Protein AF-A0A7C5CE13-F1 (afdb_monomer_lite)

Foldseek 3Di:
DDDPDDDDDDDPPDDDCVPPVV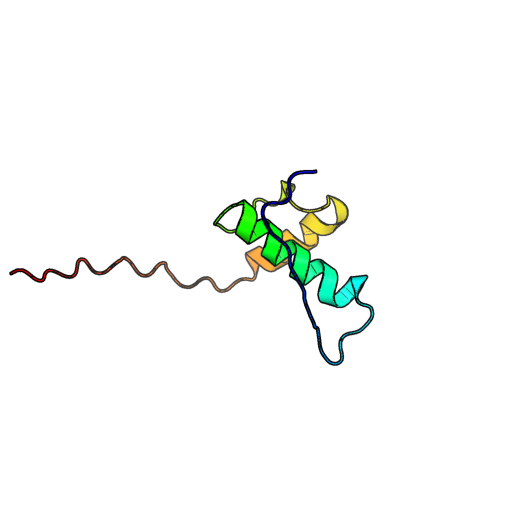VVRLQVVQCVVVVHRHDLVSDDPVCSVVVVVVVVPDPDDDPPDPPPDDDDD

Structure (mmCIF, N/CA/C/O backbone):
data_AF-A0A7C5CE13-F1
#
_entry.id   AF-A0A7C5CE13-F1
#
loop_
_atom_site.group_PDB
_atom_site.id
_atom_site.type_symbol
_atom_site.label_atom_id
_atom_site.label_alt_id
_atom_site.label_comp_id
_atom_site.label_asym_id
_atom_site.label_entity_id
_atom_site.label_seq_id
_atom_site.pdbx_PDB_ins_code
_atom_site.Cartn_x
_atom_site.Cartn_y
_atom_site.Cartn_z
_atom_site.occupancy
_atom_site.B_iso_or_equiv
_atom_site.auth_seq_id
_atom_site.auth_comp_id
_atom_site.auth_asym_id
_atom_site.auth_atom_id
_atom_site.pdbx_PDB_model_num
ATOM 1 N N . ASP A 1 1 ? -3.710 -19.418 0.937 1.00 80.06 1 ASP A N 1
ATOM 2 C CA . ASP A 1 1 ? -4.466 -20.191 -0.075 1.00 80.06 1 ASP A CA 1
ATOM 3 C C . ASP A 1 1 ? -5.980 -19.931 -0.109 1.00 80.06 1 ASP A C 1
ATOM 5 O O . ASP A 1 1 ? -6.658 -20.538 -0.921 1.00 80.06 1 ASP A O 1
ATOM 9 N N . ALA A 1 2 ? -6.526 -18.985 0.676 1.00 93.88 2 ALA A N 1
ATOM 10 C CA . ALA A 1 2 ? -7.939 -18.574 0.602 1.00 93.88 2 ALA A CA 1
ATOM 11 C C . ALA A 1 2 ? -8.067 -17.043 0.414 1.00 93.88 2 ALA A C 1
ATOM 13 O O . ALA A 1 2 ? -8.334 -16.321 1.379 1.00 93.88 2 ALA A O 1
ATOM 14 N N . PRO A 1 3 ? -7.782 -16.507 -0.788 1.00 93.12 3 PRO A N 1
ATOM 15 C CA . PRO A 1 3 ? -7.805 -15.065 -1.019 1.00 93.12 3 PRO A CA 1
ATOM 16 C C . PRO A 1 3 ? -9.239 -14.518 -0.974 1.00 93.12 3 PRO A C 1
ATOM 18 O O . PRO A 1 3 ? -10.122 -15.014 -1.665 1.00 93.12 3 PRO A O 1
ATOM 21 N N . LYS A 1 4 ? -9.462 -13.464 -0.179 1.00 95.69 4 LYS A N 1
ATOM 22 C CA . LYS A 1 4 ? -10.756 -12.756 -0.106 1.00 95.69 4 LYS A CA 1
ATOM 23 C C . LYS A 1 4 ? -10.941 -11.715 -1.211 1.00 95.69 4 LYS A C 1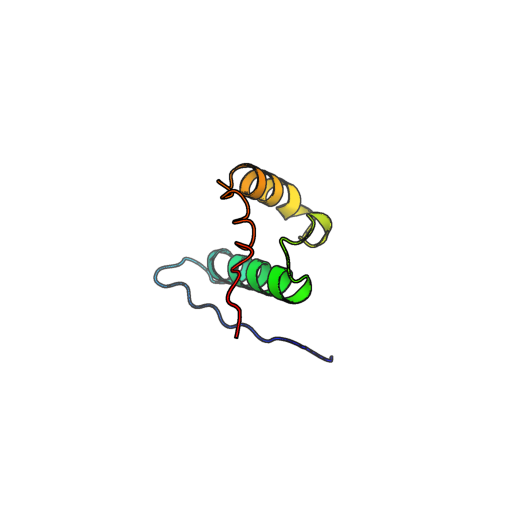
ATOM 25 O O . LYS A 1 4 ? -12.069 -11.411 -1.579 1.00 95.69 4 LYS A O 1
ATOM 30 N N . TYR A 1 5 ? -9.840 -11.160 -1.713 1.00 96.38 5 TYR A N 1
ATOM 31 C CA . TYR A 1 5 ? -9.832 -10.072 -2.686 1.00 96.38 5 TYR A CA 1
ATOM 32 C C . TYR A 1 5 ? -8.780 -10.330 -3.764 1.00 96.38 5 TYR A C 1
ATOM 34 O O . TYR A 1 5 ? -7.726 -10.907 -3.486 1.00 96.38 5 TYR A O 1
ATOM 42 N N . ALA A 1 6 ? -9.057 -9.846 -4.971 1.00 97.25 6 ALA A N 1
ATOM 43 C CA . ALA A 1 6 ? -8.107 -9.728 -6.069 1.00 97.25 6 ALA A CA 1
ATOM 44 C C . ALA A 1 6 ? -8.115 -8.277 -6.566 1.00 97.25 6 ALA A C 1
ATOM 46 O O . ALA A 1 6 ? -9.159 -7.626 -6.551 1.00 97.25 6 ALA A O 1
ATOM 47 N N . VAL A 1 7 ? -6.960 -7.768 -6.999 1.00 96.81 7 VAL A N 1
ATOM 48 C CA . VAL A 1 7 ? -6.811 -6.388 -7.477 1.00 96.81 7 VAL A CA 1
ATOM 49 C C . VAL A 1 7 ? -6.047 -6.364 -8.797 1.00 96.81 7 VAL A C 1
ATOM 51 O O . VAL A 1 7 ? -5.071 -7.092 -8.969 1.00 96.81 7 VAL A O 1
ATOM 54 N N . SER A 1 8 ? -6.487 -5.506 -9.716 1.00 96.75 8 SER A N 1
ATOM 55 C CA . SER A 1 8 ? -5.748 -5.130 -10.921 1.00 96.75 8 SER A CA 1
ATOM 56 C C . SER A 1 8 ? -5.573 -3.617 -10.921 1.00 96.75 8 SER A C 1
ATOM 58 O O . SER A 1 8 ? -6.518 -2.887 -10.623 1.00 96.75 8 SER A O 1
ATOM 60 N N . VAL A 1 9 ? -4.362 -3.151 -11.217 1.00 95.75 9 VAL A N 1
ATOM 61 C CA . VAL A 1 9 ? -4.034 -1.725 -11.290 1.00 95.75 9 VAL A CA 1
ATOM 62 C C . VAL A 1 9 ? -3.334 -1.465 -12.610 1.00 95.75 9 VAL A C 1
ATOM 64 O O . VAL A 1 9 ? -2.287 -2.048 -12.889 1.00 95.75 9 VAL A O 1
ATOM 67 N N . VAL A 1 10 ? -3.901 -0.551 -13.391 1.00 94.00 10 VAL A N 1
ATOM 68 C CA . VAL A 1 10 ? -3.289 -0.016 -14.604 1.00 94.00 10 VAL A CA 1
ATOM 69 C C . VAL A 1 10 ? -2.882 1.420 -14.311 1.00 94.00 10 VAL A C 1
ATOM 71 O O . VAL A 1 10 ? -3.715 2.246 -13.950 1.00 94.00 10 VAL A O 1
ATOM 74 N N . ALA A 1 11 ? -1.588 1.699 -14.433 1.00 92.38 11 ALA A N 1
ATOM 75 C CA . ALA A 1 11 ? -1.050 3.049 -14.369 1.00 92.38 11 ALA A CA 1
ATOM 76 C C . ALA A 1 11 ? -0.574 3.429 -15.772 1.00 92.38 11 ALA A C 1
ATOM 78 O O . ALA A 1 11 ? 0.428 2.901 -16.257 1.00 92.38 11 ALA A O 1
ATOM 79 N N . GLU A 1 12 ? -1.309 4.314 -16.438 1.00 93.38 12 GLU A N 1
ATOM 80 C CA . GLU A 1 12 ? -0.932 4.795 -17.765 1.00 93.38 12 GLU A CA 1
ATOM 81 C C . GLU A 1 12 ? 0.303 5.688 -17.688 1.00 93.38 12 GLU A C 1
ATOM 83 O O . GLU A 1 12 ? 0.441 6.482 -16.758 1.00 93.38 12 GLU A O 1
ATOM 88 N N . HIS A 1 13 ? 1.204 5.555 -18.668 1.00 88.81 13 HIS A N 1
ATOM 89 C CA . HIS A 1 13 ? 2.461 6.316 -18.737 1.00 88.81 13 HIS A CA 1
ATOM 90 C C . HIS A 1 13 ? 3.332 6.202 -17.468 1.00 88.81 13 HIS A C 1
ATOM 92 O O . HIS A 1 13 ? 4.252 6.992 -17.256 1.00 88.81 13 HIS A O 1
ATOM 98 N N . GLY A 1 14 ? 3.049 5.216 -16.611 1.00 67.88 14 GLY A N 1
ATOM 99 C CA . GLY A 1 14 ? 3.834 4.917 -15.427 1.00 67.88 14 GLY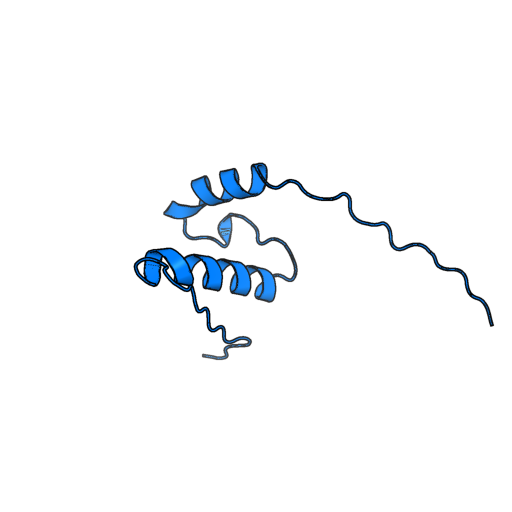 A CA 1
ATOM 100 C C . GLY A 1 14 ? 5.136 4.224 -15.810 1.00 67.88 14 GLY A C 1
ATOM 101 O O . GLY A 1 14 ? 5.194 3.477 -16.784 1.00 67.88 14 GLY A O 1
ATOM 102 N N . GLY A 1 15 ? 6.190 4.452 -15.026 1.00 80.25 15 GLY A N 1
ATOM 103 C CA . GLY A 1 15 ? 7.406 3.640 -15.097 1.00 80.25 15 GLY A CA 1
ATOM 104 C C . GLY A 1 15 ? 7.145 2.163 -14.749 1.00 80.25 15 GLY A C 1
ATOM 105 O O . GLY A 1 15 ? 6.016 1.680 -14.767 1.00 80.25 15 GLY A O 1
ATOM 106 N N . GLY A 1 16 ? 8.192 1.417 -14.385 1.00 87.94 16 GLY A N 1
ATOM 107 C CA . GLY A 1 16 ? 8.074 -0.019 -14.095 1.00 87.94 16 GLY A CA 1
ATOM 108 C C . GLY A 1 16 ? 6.954 -0.366 -13.099 1.00 87.94 16 GLY A C 1
ATOM 109 O O . GLY A 1 16 ? 6.768 0.315 -12.088 1.00 87.94 16 GLY A O 1
ATOM 110 N N . GLY A 1 17 ? 6.223 -1.457 -13.360 1.00 88.56 17 GLY A N 1
ATOM 111 C CA . GLY A 1 17 ? 5.044 -1.846 -12.573 1.00 88.56 17 GLY A CA 1
ATOM 112 C C . GLY A 1 17 ? 5.317 -2.041 -11.077 1.00 88.56 17 GLY A C 1
ATOM 113 O O . GLY A 1 17 ? 4.470 -1.713 -10.251 1.00 88.56 17 GLY A O 1
ATOM 114 N N . SER A 1 18 ? 6.521 -2.486 -10.707 1.00 90.62 18 SER A N 1
ATOM 115 C CA . SER A 1 18 ? 6.965 -2.605 -9.309 1.00 90.62 18 SER A CA 1
ATOM 116 C C . SER A 1 18 ? 7.123 -1.260 -8.591 1.00 90.62 18 SER A C 1
ATOM 118 O O . SER A 1 18 ? 7.022 -1.208 -7.367 1.00 90.62 18 SER A O 1
ATOM 120 N N . VAL A 1 19 ? 7.359 -0.181 -9.338 1.00 90.38 19 VAL A N 1
ATOM 121 C CA . VAL A 1 19 ? 7.562 1.176 -8.816 1.00 90.38 19 VAL A CA 1
ATOM 122 C C . VAL A 1 19 ? 6.246 1.946 -8.787 1.00 90.38 19 VAL A C 1
ATOM 124 O O . VAL A 1 19 ? 5.946 2.597 -7.790 1.00 90.38 19 VAL A O 1
ATOM 127 N N . ALA A 1 20 ? 5.458 1.869 -9.861 1.00 92.31 20 ALA A N 1
ATOM 128 C CA . ALA A 1 20 ? 4.222 2.637 -9.992 1.00 92.31 20 ALA A CA 1
ATOM 129 C C . ALA A 1 20 ? 2.993 1.872 -9.474 1.00 92.31 20 ALA A C 1
ATOM 131 O O . ALA A 1 20 ? 2.352 2.297 -8.515 1.00 92.31 20 ALA A O 1
ATOM 132 N N . ALA A 1 21 ? 2.665 0.730 -10.084 1.00 95.12 21 ALA A N 1
ATOM 133 C CA . ALA A 1 21 ? 1.405 0.028 -9.836 1.00 95.12 21 ALA A CA 1
ATOM 134 C C . ALA A 1 21 ? 1.404 -0.782 -8.528 1.00 95.12 21 ALA A C 1
ATOM 136 O O . ALA A 1 21 ? 0.412 -0.782 -7.799 1.00 95.12 21 ALA A O 1
ATOM 137 N N . ALA A 1 22 ? 2.510 -1.453 -8.193 1.00 94.44 22 ALA A N 1
ATOM 138 C CA . ALA A 1 22 ? 2.566 -2.347 -7.036 1.00 94.44 22 ALA A CA 1
ATOM 139 C C . ALA A 1 22 ? 2.343 -1.632 -5.685 1.00 94.44 22 ALA A C 1
ATOM 141 O O . ALA A 1 22 ? 1.580 -2.158 -4.868 1.00 94.44 22 ALA A O 1
ATOM 142 N N . PRO A 1 23 ? 2.912 -0.435 -5.419 1.00 93.38 23 PRO A N 1
ATOM 143 C CA . PRO A 1 23 ? 2.602 0.299 -4.192 1.00 93.38 23 PRO A CA 1
ATOM 144 C C . PRO A 1 23 ? 1.129 0.711 -4.092 1.00 93.38 23 PRO A C 1
ATOM 146 O O . PRO A 1 23 ? 0.567 0.655 -3.002 1.00 93.38 23 PRO A O 1
ATOM 149 N N . ILE A 1 24 ? 0.493 1.059 -5.217 1.00 94.00 24 ILE A N 1
ATOM 150 C CA . ILE A 1 24 ? -0.933 1.419 -5.268 1.00 94.00 24 ILE A CA 1
ATOM 151 C C . ILE A 1 24 ? -1.796 0.198 -4.938 1.00 94.00 24 ILE A C 1
ATOM 153 O O . ILE A 1 24 ? -2.642 0.262 -4.048 1.00 94.00 24 ILE A O 1
ATOM 157 N N . ALA A 1 25 ? -1.544 -0.932 -5.605 1.00 97.00 25 ALA A N 1
ATOM 158 C CA . ALA A 1 25 ? -2.250 -2.185 -5.348 1.00 97.00 25 ALA A CA 1
ATOM 159 C C . ALA A 1 25 ? -2.133 -2.611 -3.877 1.00 97.00 25 ALA A C 1
ATOM 161 O O . ALA A 1 25 ? -3.125 -2.999 -3.264 1.00 97.00 25 ALA A O 1
ATOM 162 N N . ARG A 1 26 ? -0.938 -2.489 -3.284 1.00 96.12 26 ARG A N 1
ATOM 163 C CA . ARG A 1 26 ? -0.722 -2.767 -1.859 1.00 96.12 26 ARG A CA 1
ATOM 164 C C . ARG A 1 26 ? -1.587 -1.875 -0.970 1.00 96.12 26 ARG A C 1
ATOM 166 O O . ARG A 1 26 ? -2.232 -2.396 -0.065 1.00 96.12 26 ARG A O 1
ATOM 173 N N . ASP A 1 27 ? -1.578 -0.563 -1.193 1.00 95.19 27 ASP A N 1
ATOM 174 C CA . ASP A 1 27 ? -2.295 0.386 -0.334 1.00 95.19 27 ASP A CA 1
ATOM 175 C C . ASP A 1 27 ? -3.817 0.150 -0.401 1.00 95.19 27 ASP A C 1
ATOM 177 O O . ASP A 1 27 ? -4.468 0.098 0.643 1.00 95.19 27 ASP A O 1
ATOM 181 N N . ILE A 1 28 ? -4.360 -0.105 -1.601 1.00 96.44 28 ILE A N 1
ATOM 182 C CA . ILE A 1 28 ? -5.772 -0.481 -1.806 1.00 96.44 28 ILE A CA 1
ATOM 183 C C . ILE A 1 28 ? -6.109 -1.767 -1.048 1.00 96.44 28 ILE A C 1
ATOM 185 O O . ILE A 1 28 ? -7.094 -1.820 -0.314 1.00 96.44 28 ILE A O 1
ATOM 189 N N . MET A 1 29 ? -5.290 -2.806 -1.208 1.00 97.50 29 MET A N 1
ATOM 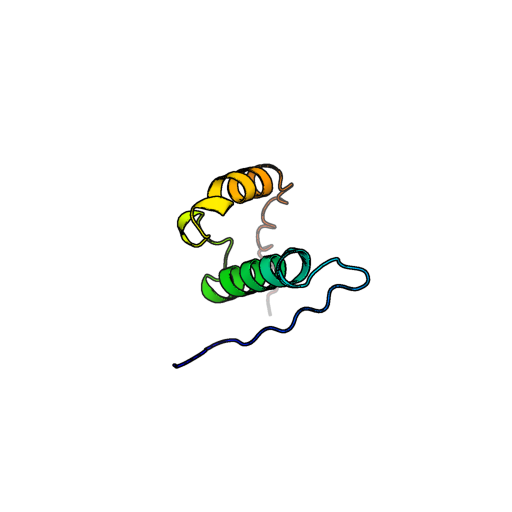190 C CA . MET A 1 29 ? -5.543 -4.106 -0.588 1.00 97.50 29 MET A CA 1
ATOM 191 C C . MET A 1 29 ? -5.452 -4.045 0.935 1.00 97.50 29 MET A C 1
ATOM 193 O O . MET A 1 29 ? -6.280 -4.646 1.615 1.00 97.50 29 MET A O 1
ATOM 197 N N . LEU A 1 30 ? -4.481 -3.311 1.486 1.00 96.38 30 LEU A N 1
ATOM 198 C CA . LEU A 1 30 ? -4.376 -3.117 2.931 1.00 96.38 30 LEU A CA 1
ATOM 199 C C . LEU A 1 30 ? -5.598 -2.381 3.477 1.00 96.38 30 LEU A C 1
ATOM 201 O O . LEU A 1 30 ? -6.168 -2.828 4.466 1.00 96.38 30 LEU A O 1
ATOM 205 N N . PHE A 1 31 ? -6.049 -1.318 2.813 1.00 95.69 31 PHE A N 1
ATOM 206 C CA . PHE A 1 31 ? -7.272 -0.633 3.226 1.00 95.69 31 PHE A CA 1
ATOM 207 C C . PHE A 1 31 ? -8.489 -1.567 3.158 1.00 95.69 31 PHE A C 1
ATOM 209 O O . PHE A 1 31 ? -9.256 -1.643 4.109 1.00 95.69 31 PHE A O 1
ATOM 216 N N . ALA A 1 32 ? -8.645 -2.338 2.078 1.00 96.56 32 ALA A N 1
ATOM 217 C CA . ALA A 1 32 ? -9.757 -3.279 1.927 1.00 96.56 32 ALA A CA 1
ATOM 218 C C . ALA A 1 32 ? -9.761 -4.384 2.999 1.00 96.56 32 ALA A C 1
ATOM 220 O O . ALA A 1 32 ? -10.823 -4.811 3.444 1.00 96.56 32 ALA A O 1
ATOM 221 N N . LEU A 1 33 ? -8.582 -4.842 3.429 1.00 94.88 33 LEU A N 1
ATOM 222 C CA . LEU A 1 33 ? -8.448 -5.858 4.475 1.00 94.88 33 LEU A CA 1
ATOM 223 C C . LEU A 1 33 ? -8.718 -5.312 5.883 1.00 94.88 33 LEU A C 1
ATOM 225 O O . LEU A 1 33 ? -9.228 -6.058 6.716 1.00 94.88 33 LEU A O 1
ATOM 229 N N . TYR A 1 34 ? -8.364 -4.052 6.151 1.00 94.81 34 TYR A N 1
ATOM 230 C CA . TYR A 1 34 ? -8.540 -3.422 7.465 1.00 94.81 34 TYR A CA 1
ATOM 231 C C . TYR A 1 34 ? -9.886 -2.696 7.614 1.00 94.81 34 TYR A C 1
ATOM 233 O O . TYR A 1 34 ? -10.382 -2.566 8.727 1.00 94.81 34 TYR A O 1
ATOM 241 N N . GLY A 1 35 ? -10.488 -2.237 6.515 1.00 93.81 35 GLY A N 1
ATOM 242 C CA . GLY A 1 35 ? -11.705 -1.417 6.512 1.00 93.81 35 GLY A CA 1
ATOM 243 C C . GLY A 1 35 ? -11.475 0.058 6.863 1.00 93.81 35 GLY A C 1
ATOM 244 O O . GLY A 1 35 ? -12.415 0.846 6.856 1.00 93.81 35 GLY A O 1
ATOM 245 N N . GLU A 1 36 ? -10.233 0.439 7.144 1.00 91.06 36 GLU A N 1
ATOM 246 C CA . GLU A 1 36 ? -9.811 1.784 7.522 1.00 91.06 36 GLU A CA 1
ATOM 247 C C . GLU A 1 36 ? -8.352 2.022 7.109 1.00 91.06 36 GLU A C 1
ATOM 249 O O . GLU A 1 36 ? -7.717 1.163 6.486 1.00 91.06 36 GLU A O 1
ATOM 254 N N . LEU A 1 37 ? -7.803 3.197 7.444 1.00 90.31 37 LEU A N 1
ATOM 255 C CA . LEU A 1 37 ? -6.399 3.487 7.171 1.00 90.31 37 LEU A CA 1
ATOM 256 C C . LEU A 1 37 ? -5.516 2.475 7.929 1.00 90.31 37 LEU A C 1
ATOM 258 O O . LEU A 1 37 ? -5.549 2.442 9.160 1.00 90.31 37 LEU A O 1
ATOM 262 N N . PRO A 1 38 ? -4.719 1.648 7.231 1.00 94.31 38 PRO A N 1
ATOM 263 C CA . PRO A 1 38 ? -4.009 0.551 7.870 1.00 94.31 38 PRO A CA 1
ATOM 264 C C . PRO A 1 38 ? -2.888 1.076 8.783 1.00 94.31 38 PRO A C 1
ATOM 266 O O . PRO A 1 38 ? -2.244 2.090 8.484 1.00 94.31 38 PRO A O 1
ATOM 269 N N . PRO A 1 39 ? -2.583 0.370 9.884 1.00 94.94 39 PRO A N 1
ATOM 270 C CA . PRO A 1 39 ? -1.535 0.784 10.803 1.00 94.94 39 PRO A CA 1
ATOM 271 C C . PRO A 1 39 ? -0.150 0.635 10.149 1.00 94.94 39 PRO A C 1
ATOM 273 O O . PRO A 1 39 ? 0.093 -0.290 9.373 1.00 94.94 39 PRO A O 1
ATOM 276 N N . LEU A 1 40 ? 0.810 1.500 10.509 1.00 95.75 40 LEU A N 1
ATOM 277 C CA . LEU A 1 40 ? 2.167 1.489 9.926 1.00 95.75 40 LEU A CA 1
ATOM 278 C C . LEU A 1 40 ? 2.865 0.110 9.901 1.00 95.75 40 LEU A C 1
ATOM 280 O O . LEU A 1 40 ? 3.570 -0.169 8.929 1.00 95.75 40 LEU A O 1
ATOM 284 N N . PRO A 1 41 ? 2.715 -0.772 10.911 1.00 97.25 41 PRO A N 1
ATOM 285 C CA . PRO A 1 41 ? 3.321 -2.100 10.882 1.00 97.25 41 PRO A CA 1
ATOM 286 C C . PRO A 1 41 ? 2.840 -3.013 9.748 1.00 97.25 41 PRO A C 1
ATOM 288 O O . PRO A 1 41 ? 3.593 -3.916 9.381 1.00 97.25 41 PRO A O 1
ATOM 291 N N . ALA A 1 42 ? 1.657 -2.767 9.168 1.00 96.62 42 ALA A N 1
ATOM 292 C CA . ALA A 1 42 ? 1.131 -3.539 8.038 1.00 96.62 42 ALA A CA 1
ATOM 293 C C . ALA A 1 42 ? 1.969 -3.368 6.755 1.00 96.62 42 ALA A C 1
ATOM 295 O O . ALA A 1 42 ? 1.890 -4.177 5.832 1.00 96.62 42 ALA A O 1
ATOM 296 N N . TYR A 1 43 ? 2.809 -2.332 6.706 1.00 96.19 43 TYR A N 1
ATOM 297 C CA . TYR A 1 43 ? 3.705 -2.057 5.593 1.00 96.19 43 TYR A CA 1
ATOM 298 C C . TYR A 1 43 ? 5.095 -2.687 5.774 1.00 96.19 43 TYR A C 1
ATOM 300 O O . TYR A 1 43 ? 5.572 -2.819 6.912 1.00 96.19 43 TYR A O 1
ATOM 308 N N . PRO A 1 44 ? 5.804 -3.001 4.666 1.00 93.94 44 PRO A N 1
ATOM 309 C CA . PRO A 1 44 ? 7.188 -3.467 4.715 1.00 93.94 44 PRO A CA 1
ATOM 310 C C . PRO A 1 44 ? 8.081 -2.507 5.502 1.00 93.94 44 PRO A C 1
ATOM 312 O O . PRO A 1 44 ? 7.999 -1.294 5.314 1.00 93.94 44 PRO A O 1
ATOM 315 N N . ALA A 1 45 ? 8.958 -3.044 6.357 1.00 96.50 45 ALA A N 1
ATOM 316 C CA . ALA A 1 45 ? 9.766 -2.257 7.294 1.00 96.50 45 ALA A CA 1
ATOM 317 C C . ALA A 1 45 ? 10.537 -1.106 6.622 1.00 96.50 45 ALA A C 1
ATOM 319 O O . ALA A 1 45 ? 10.517 0.017 7.123 1.00 96.50 45 ALA A O 1
ATOM 320 N N . SER A 1 46 ? 11.129 -1.362 5.452 1.00 95.38 46 SER A N 1
ATOM 321 C CA . SER A 1 46 ? 11.873 -0.372 4.662 1.00 95.38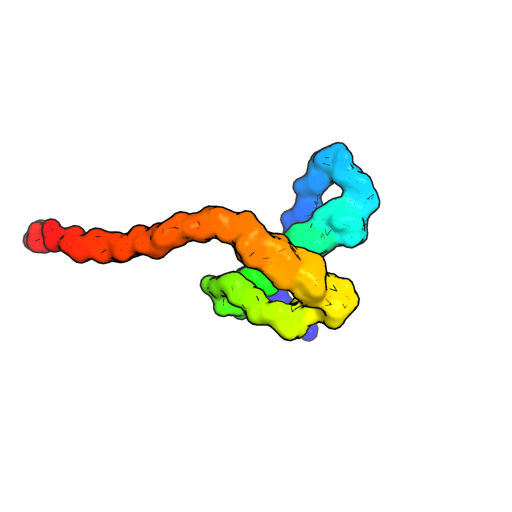 46 SER A CA 1
ATOM 322 C C . SER A 1 46 ? 11.023 0.802 4.163 1.00 95.38 46 SER A C 1
ATOM 324 O O . SER A 1 46 ? 11.559 1.875 3.910 1.00 95.38 46 SER A O 1
ATOM 326 N N . GLN A 1 47 ? 9.704 0.633 4.051 1.00 94.56 47 GLN A N 1
ATOM 327 C CA . GLN A 1 47 ? 8.790 1.645 3.512 1.00 94.56 47 GLN A CA 1
ATOM 328 C C . GLN A 1 47 ? 8.038 2.419 4.602 1.00 94.56 47 GLN A C 1
ATOM 330 O O . GLN A 1 47 ? 7.456 3.468 4.330 1.00 94.56 47 GLN A O 1
ATOM 335 N N . ARG A 1 48 ? 8.075 1.956 5.860 1.00 96.19 48 ARG A N 1
ATOM 336 C CA . ARG A 1 48 ? 7.291 2.546 6.963 1.00 96.19 48 ARG A CA 1
ATOM 337 C C . ARG A 1 48 ? 7.587 4.027 7.200 1.00 96.19 48 ARG A C 1
ATOM 339 O O . ARG A 1 48 ? 6.668 4.768 7.536 1.00 96.19 48 ARG A O 1
ATOM 346 N N . ARG A 1 49 ? 8.842 4.469 7.030 1.00 97.44 49 ARG A N 1
ATOM 347 C CA . ARG A 1 49 ? 9.222 5.886 7.194 1.00 97.44 49 ARG A CA 1
ATOM 348 C C . ARG A 1 49 ? 8.534 6.770 6.153 1.00 97.44 49 ARG A C 1
ATOM 350 O O . ARG A 1 49 ? 7.850 7.715 6.522 1.00 97.44 49 ARG A O 1
ATOM 357 N N . GLN A 1 50 ? 8.657 6.408 4.877 1.00 95.06 50 GLN A N 1
ATOM 358 C CA . GLN A 1 50 ? 8.050 7.142 3.765 1.00 95.06 50 GLN A CA 1
ATOM 359 C C . GLN A 1 50 ? 6.520 7.183 3.880 1.00 95.06 50 GLN A C 1
ATOM 361 O O . GLN A 1 50 ? 5.892 8.202 3.606 1.00 95.06 50 GLN A O 1
ATOM 366 N N . ILE A 1 51 ? 5.907 6.077 4.305 1.00 95.56 51 ILE A N 1
ATOM 367 C CA . ILE A 1 51 ? 4.450 5.992 4.457 1.00 95.56 51 ILE A CA 1
ATOM 368 C C . ILE A 1 51 ? 3.967 6.847 5.623 1.00 95.56 51 ILE A C 1
ATOM 370 O O . ILE A 1 51 ? 2.970 7.549 5.479 1.00 95.56 51 ILE A O 1
ATOM 374 N N . ARG A 1 52 ? 4.699 6.856 6.745 1.00 95.69 52 ARG A N 1
ATOM 375 C CA . ARG A 1 52 ? 4.415 7.764 7.863 1.00 95.69 52 ARG A CA 1
ATOM 376 C C . ARG A 1 52 ? 4.404 9.215 7.396 1.00 95.69 52 ARG A C 1
ATOM 378 O O . ARG A 1 52 ? 3.443 9.918 7.672 1.00 95.69 52 ARG A O 1
ATOM 385 N N . GLU A 1 53 ? 5.435 9.634 6.668 1.00 96.25 53 GLU A N 1
ATOM 386 C CA . GLU A 1 53 ? 5.527 10.994 6.123 1.00 96.25 53 GLU A CA 1
ATOM 387 C C . GLU A 1 53 ? 4.349 11.311 5.194 1.00 96.25 53 GLU A C 1
ATOM 389 O O . GLU A 1 53 ? 3.713 12.353 5.342 1.00 96.25 53 GLU A O 1
ATOM 394 N N . ARG A 1 54 ? 3.998 10.384 4.292 1.00 92.62 54 ARG A N 1
ATOM 395 C CA . ARG A 1 54 ? 2.850 10.548 3.390 1.00 92.62 54 ARG A CA 1
ATOM 396 C C . ARG A 1 54 ? 1.538 10.698 4.159 1.00 92.62 54 ARG A C 1
ATOM 398 O O . ARG A 1 54 ? 0.754 11.575 3.821 1.00 92.62 54 ARG A O 1
ATOM 405 N N . PHE A 1 55 ? 1.304 9.875 5.179 1.00 91.31 55 PHE A N 1
ATOM 406 C CA . PHE A 1 55 ? 0.094 9.944 6.002 1.00 91.31 55 PHE A CA 1
ATOM 407 C C . PHE A 1 55 ? 0.014 11.244 6.798 1.00 91.31 55 PHE A C 1
ATOM 409 O O . PHE A 1 55 ? -1.044 11.864 6.832 1.00 91.31 55 PHE A O 1
ATOM 416 N N . SER A 1 56 ? 1.127 11.694 7.379 1.00 91.94 56 SER A N 1
ATOM 417 C CA . SER A 1 56 ? 1.189 12.979 8.083 1.00 91.94 56 SER A CA 1
ATOM 418 C C . SER A 1 56 ? 0.940 14.179 7.164 1.00 91.94 56 SER A C 1
ATOM 420 O O . SER A 1 56 ? 0.486 15.214 7.640 1.00 91.94 56 SER A O 1
ATOM 422 N N . ALA A 1 57 ? 1.215 14.049 5.863 1.00 93.75 57 ALA A N 1
ATOM 423 C CA . ALA A 1 57 ? 0.964 15.088 4.867 1.00 93.75 57 ALA A CA 1
ATOM 424 C C . ALA A 1 57 ? -0.475 15.090 4.308 1.00 93.75 57 ALA A C 1
ATOM 426 O O . ALA A 1 57 ? -0.818 15.975 3.522 1.00 93.75 57 ALA A O 1
ATOM 427 N N . LEU A 1 58 ? -1.322 14.117 4.671 1.00 88.00 58 LEU A N 1
ATOM 428 C CA . LEU A 1 58 ? -2.702 14.064 4.186 1.00 88.00 58 LEU A CA 1
ATOM 429 C C . LEU A 1 58 ? -3.532 15.209 4.773 1.00 88.00 58 LEU A C 1
ATOM 431 O O . LEU A 1 58 ? -3.626 15.381 5.987 1.00 88.00 58 LEU A O 1
ATOM 435 N N . GLN A 1 59 ? -4.219 15.946 3.902 1.00 87.38 59 GLN A N 1
ATOM 436 C CA . GLN A 1 59 ? -5.236 16.912 4.308 1.00 87.38 59 GLN A CA 1
ATOM 437 C C . GLN A 1 59 ? -6.558 16.181 4.547 1.00 87.38 59 GLN A C 1
ATOM 439 O O . GLN A 1 59 ? -7.392 16.043 3.649 1.00 87.38 59 GLN A O 1
ATOM 444 N N . LEU A 1 60 ? -6.725 15.656 5.760 1.00 81.25 60 LEU A N 1
ATOM 445 C CA . LEU A 1 60 ? -7.943 14.955 6.147 1.00 81.25 60 LEU A CA 1
ATOM 446 C C . LEU A 1 60 ? -9.094 15.953 6.284 1.00 81.25 60 LEU A C 1
ATOM 448 O O . LEU A 1 60 ? -8.995 16.952 6.997 1.00 81.25 60 LEU A O 1
ATOM 452 N N . ARG A 1 61 ? -10.209 15.670 5.607 1.00 82.38 61 ARG A N 1
ATOM 453 C CA . ARG A 1 61 ? -11.466 16.365 5.890 1.00 82.38 61 ARG A CA 1
ATOM 454 C C . ARG A 1 61 ? -11.949 15.936 7.269 1.00 82.38 61 ARG A C 1
ATOM 456 O O . ARG A 1 61 ? -11.823 14.765 7.625 1.00 82.38 61 ARG A O 1
ATOM 463 N N . ALA A 1 62 ? -12.520 16.877 8.018 1.00 78.25 62 ALA A N 1
ATOM 464 C CA . ALA A 1 62 ? -13.230 16.532 9.238 1.00 78.25 62 ALA A CA 1
ATOM 465 C C . ALA A 1 62 ? -14.303 15.481 8.898 1.00 78.25 62 ALA A C 1
ATOM 467 O O . ALA A 1 62 ? -14.965 15.626 7.860 1.00 78.25 62 ALA A O 1
ATOM 468 N N . PRO A 1 63 ? -14.459 14.425 9.714 1.00 70.19 63 PRO A N 1
ATOM 469 C CA . PRO A 1 63 ? -15.556 13.489 9.545 1.00 70.19 63 PRO A CA 1
ATOM 470 C C . PRO A 1 63 ? -16.858 14.280 9.444 1.00 70.19 63 PRO A C 1
ATOM 472 O O . PRO A 1 63 ? -17.143 15.122 10.295 1.00 70.19 63 PRO A O 1
ATOM 475 N N . VAL A 1 64 ? -17.620 14.054 8.375 1.00 71.56 64 VAL A N 1
ATOM 476 C CA . VAL A 1 64 ? -18.978 14.587 8.302 1.00 71.56 64 VAL A CA 1
ATOM 477 C C . VAL A 1 64 ? -19.742 13.834 9.374 1.00 71.56 64 VAL A C 1
ATOM 479 O O . VAL A 1 64 ? -19.942 12.626 9.235 1.00 71.56 64 VAL A O 1
ATOM 482 N N . GLU A 1 65 ? -20.103 14.508 10.468 1.00 74.81 65 GLU A N 1
ATOM 483 C CA . GLU A 1 65 ? -21.017 13.898 11.423 1.00 74.81 65 GLU A CA 1
ATOM 484 C C . GLU A 1 65 ? -22.266 13.488 10.644 1.00 74.81 65 GLU A C 1
ATOM 486 O O . GLU A 1 65 ? -22.802 14.322 9.903 1.00 74.81 65 GLU A O 1
ATOM 491 N N . PRO A 1 66 ? -22.705 12.219 10.731 1.00 66.56 66 PRO A N 1
ATOM 492 C CA . PRO A 1 66 ? -23.935 11.820 10.081 1.00 66.56 66 PRO A CA 1
ATOM 493 C C . PRO A 1 66 ? -25.018 12.751 10.608 1.00 66.56 66 PRO A C 1
ATOM 495 O O . PRO A 1 66 ? -25.332 12.746 11.800 1.00 66.56 66 PRO A O 1
ATOM 498 N N . THR A 1 67 ? -25.544 13.605 9.730 1.00 64.94 67 THR A N 1
ATOM 499 C CA . THR A 1 67 ? -26.669 14.456 10.074 1.00 64.94 67 THR A CA 1
ATOM 500 C C . THR A 1 67 ? -27.750 13.514 10.569 1.00 64.94 67 THR A C 1
ATOM 502 O O . THR A 1 67 ? -28.175 12.614 9.842 1.00 64.94 67 THR A O 1
ATOM 505 N N . GLN A 1 68 ? -28.163 13.665 11.831 1.00 63.69 68 GLN A N 1
ATOM 506 C CA . GLN A 1 68 ? -29.344 12.980 12.336 1.00 63.69 68 GLN A CA 1
ATOM 507 C C . GLN A 1 68 ? -30.551 13.561 11.601 1.00 63.69 68 GLN A C 1
ATOM 509 O O . GLN A 1 68 ? -31.244 14.460 12.081 1.00 63.69 68 GLN A O 1
ATOM 514 N N . GLY A 1 69 ? -30.755 13.083 10.377 1.00 57.00 69 GLY A N 1
ATOM 515 C CA . GLY A 1 69 ? -31.906 13.362 9.552 1.00 57.00 69 GLY A CA 1
ATOM 516 C C . GLY A 1 69 ? -33.118 12.747 10.221 1.00 57.00 69 GLY A C 1
ATOM 517 O O . GLY A 1 69 ? -33.448 11.584 10.011 1.00 57.00 69 GLY A O 1
ATOM 518 N N . ARG A 1 70 ? -33.791 13.547 11.045 1.00 63.81 70 ARG A N 1
ATOM 519 C CA . ARG A 1 70 ? -35.197 13.339 11.368 1.00 63.81 70 ARG A CA 1
ATOM 520 C C . ARG A 1 70 ? -36.017 13.455 10.080 1.00 63.81 70 ARG A C 1
ATOM 522 O O . ARG A 1 70 ? -36.188 14.549 9.558 1.00 63.81 70 ARG A O 1
ATOM 529 N N . GLY A 1 71 ? -36.604 12.341 9.673 1.00 55.84 71 GLY A N 1
ATOM 530 C CA . GLY A 1 71 ? -37.888 12.245 8.971 1.00 55.84 71 GLY A CA 1
ATOM 531 C C . GLY A 1 71 ? -38.416 10.847 9.286 1.00 55.84 71 GLY A C 1
ATOM 532 O O . GLY A 1 71 ? -37.841 9.881 8.809 1.00 55.84 71 GLY A O 1
ATOM 533 N N . ARG A 1 72 ? -39.199 10.610 10.347 1.00 57.41 72 ARG A N 1
ATOM 534 C CA . ARG A 1 72 ? -40.620 10.940 10.583 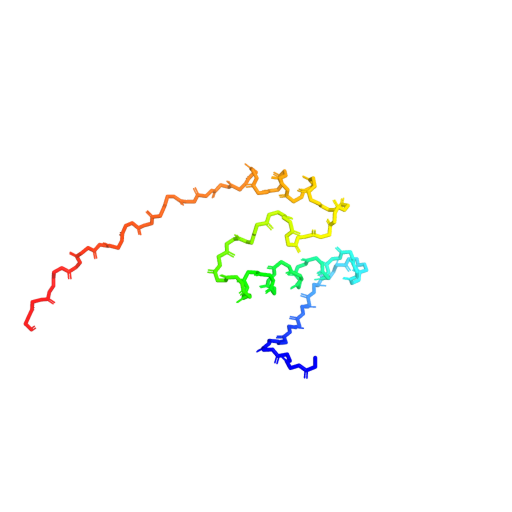1.00 57.41 72 ARG A CA 1
ATOM 535 C C . ARG A 1 72 ? -41.538 10.577 9.405 1.00 57.41 72 ARG A C 1
ATOM 537 O O . ARG A 1 72 ? -41.592 11.345 8.457 1.00 57.41 72 ARG A O 1
ATOM 544 N N . ALA A 1 73 ? -42.299 9.501 9.660 1.00 50.97 73 ALA A N 1
ATOM 545 C CA . ALA A 1 73 ? -43.525 8.995 9.029 1.00 50.97 73 ALA A CA 1
ATOM 546 C C . ALA A 1 73 ? -43.412 8.473 7.592 1.00 50.97 73 ALA A C 1
ATOM 548 O O . ALA A 1 73 ? -43.060 9.257 6.691 1.00 50.97 73 ALA A O 1
#

Radius of gyration: 17.11 Å; chains: 1; bounding box: 55×37×31 Å

Secondary structure (DSSP, 8-state):
---S-------TT-S-TTTTHHHHHHHHHHHHHHSSSPPGGGS-GGGHHHHHHHHHT--PPPP----------

pLDDT: mean 88.22, std 11.96, range [50.97, 97.5]

Sequence (73 aa):
DAPKYAVSVVAEHGGGGSVAAAPIARDIMLFALYGELPPLPAYPASQRRQIRERFSALQLRAPVEPTQGRGRA